Protein AF-A0A838HYA8-F1 (afdb_monomer_lite)

Foldseek 3Di:
DPPPCVQPPDDPVLVPQVRNDWDKDWDDDDWFAQEAQAQVSCVVLVHHRPPCADPVRDGDDPVSCVVSQVVRVVVVGQWHFHQDSRVPGGTDTGGDCVVNDIDIDPIHTCVGPVVD

Secondary structure (DSSP, 8-state):
---SSTTSS--GGGGSTTTPPPB--EEPPS--EEEESSHHHHHHTT--TTTTB-TTSPBPPHHHHHHHHHHHHHTT-SEEEEE--ST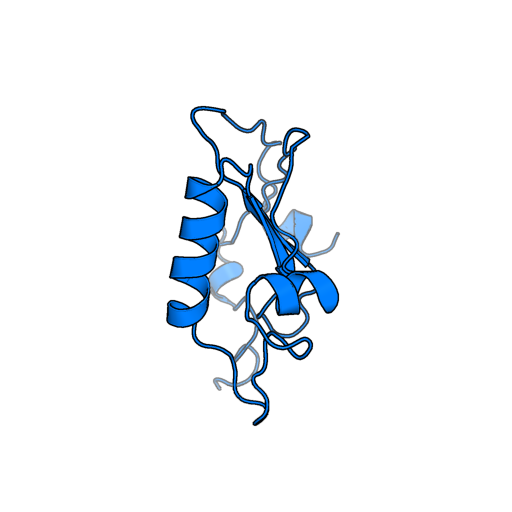T--EEEEE--TTPPPEEPPPBPHHHHTT-

Sequence (116 aa):
MARLFASLPYGPEDLDPATAPLLIEVAIPDGVAADAYTPAGLTALGLPASYPLDGGGALIAHAVCQPLGQGALDAGLDGVDARSAAPGGDRELAWFPKGRTLAADPAVPFDEWWYA

Radius of gyration: 17.18 Å; chains: 1; bounding box: 44×26×40 Å

Structure (mmCIF, N/CA/C/O backbone):
data_AF-A0A838HYA8-F1
#
_entry.id   AF-A0A838HYA8-F1
#
loop_
_atom_site.group_PDB
_atom_site.id
_atom_site.type_symbol
_atom_site.label_atom_id
_atom_site.label_alt_id
_atom_site.label_comp_id
_atom_site.label_asym_id
_atom_site.label_entity_id
_atom_site.label_seq_id
_atom_site.pdbx_PDB_ins_code
_atom_site.Cartn_x
_atom_site.Cartn_y
_atom_site.Cartn_z
_atom_site.occupancy
_atom_site.B_iso_or_equiv
_atom_site.auth_seq_id
_atom_site.auth_comp_id
_atom_site.auth_asym_id
_atom_site.auth_atom_id
_atom_site.pdbx_PDB_model_num
ATOM 1 N N . MET A 1 1 ? 27.176 -16.368 11.900 1.00 46.19 1 MET A N 1
ATOM 2 C CA . MET A 1 1 ? 27.466 -15.074 11.247 1.00 46.19 1 MET A CA 1
ATOM 3 C C . MET A 1 1 ? 26.238 -14.663 10.426 1.00 46.19 1 MET A C 1
ATOM 5 O O . MET A 1 1 ? 26.287 -14.694 9.214 1.00 46.19 1 MET A O 1
ATOM 9 N N . ALA A 1 2 ? 25.101 -14.392 11.084 1.00 53.62 2 ALA A N 1
ATOM 10 C CA . ALA A 1 2 ? 23.773 -14.315 10.442 1.00 53.62 2 ALA A CA 1
ATOM 11 C C . ALA A 1 2 ? 22.927 -13.135 10.971 1.00 53.62 2 ALA A C 1
ATOM 13 O O . ALA A 1 2 ? 21.727 -13.262 11.172 1.00 53.62 2 ALA A O 1
ATOM 14 N N . ARG A 1 3 ? 23.572 -12.011 11.314 1.00 59.12 3 ARG A N 1
ATOM 15 C CA . ARG A 1 3 ? 22.914 -10.885 12.009 1.00 59.12 3 ARG A CA 1
ATOM 16 C C . ARG A 1 3 ? 23.035 -9.519 11.331 1.00 59.12 3 ARG A C 1
ATOM 18 O O . ARG A 1 3 ? 22.389 -8.600 11.803 1.00 59.12 3 ARG A O 1
ATOM 25 N N . LEU A 1 4 ? 23.833 -9.369 10.272 1.00 60.41 4 LEU A N 1
ATOM 26 C CA . LEU A 1 4 ? 24.053 -8.058 9.642 1.00 60.41 4 LEU A CA 1
ATOM 27 C C . LEU A 1 4 ? 22.906 -7.615 8.722 1.00 60.41 4 LEU A C 1
ATOM 29 O O . LEU A 1 4 ? 22.643 -6.425 8.645 1.00 60.41 4 LEU A O 1
ATOM 33 N N . PHE A 1 5 ? 22.211 -8.560 8.087 1.00 58.62 5 PHE A N 1
ATOM 34 C CA . PHE A 1 5 ? 21.157 -8.276 7.100 1.00 58.62 5 PHE A CA 1
ATOM 35 C C . PHE A 1 5 ? 19.763 -8.723 7.553 1.00 58.62 5 PHE A C 1
ATOM 37 O O . PHE A 1 5 ? 18.786 -8.595 6.825 1.00 58.62 5 PHE A O 1
ATOM 44 N N . ALA A 1 6 ? 19.650 -9.270 8.766 1.00 60.47 6 ALA A N 1
ATOM 45 C CA . ALA A 1 6 ? 18.359 -9.684 9.293 1.00 60.47 6 ALA A CA 1
ATOM 46 C C . ALA A 1 6 ? 17.470 -8.443 9.453 1.00 60.47 6 ALA A C 1
ATOM 48 O O . ALA A 1 6 ? 17.874 -7.545 10.181 1.00 60.47 6 ALA A O 1
ATOM 49 N N . SER A 1 7 ? 16.290 -8.465 8.816 1.00 65.25 7 SER A N 1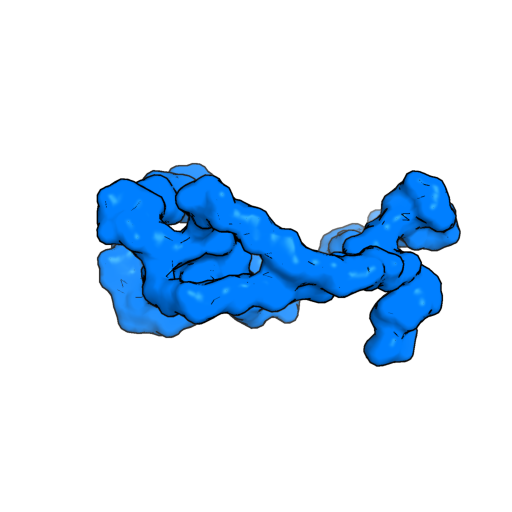
ATOM 50 C CA . SER A 1 7 ? 15.270 -7.397 8.741 1.00 65.25 7 SER A CA 1
ATOM 51 C C . SER A 1 7 ? 15.495 -6.266 7.732 1.00 65.25 7 SER A C 1
ATOM 53 O O . SER A 1 7 ? 14.666 -5.359 7.667 1.00 65.25 7 SER A O 1
ATOM 55 N N . LEU A 1 8 ? 16.541 -6.337 6.906 1.00 67.31 8 LEU A N 1
ATOM 56 C CA . LEU A 1 8 ? 16.700 -5.431 5.769 1.00 67.31 8 LEU A CA 1
ATOM 57 C C . LEU A 1 8 ? 15.989 -6.006 4.535 1.00 67.31 8 LEU A C 1
ATOM 59 O O . LEU A 1 8 ? 15.937 -7.228 4.388 1.00 67.31 8 LEU A O 1
ATOM 63 N N . PRO A 1 9 ? 15.458 -5.160 3.634 1.00 65.31 9 PRO A N 1
ATOM 64 C CA . PRO A 1 9 ? 14.855 -5.625 2.387 1.00 65.31 9 PRO A CA 1
ATOM 65 C C . PRO A 1 9 ? 15.897 -6.102 1.356 1.00 65.31 9 PRO A C 1
ATOM 67 O O . PRO A 1 9 ? 15.534 -6.325 0.209 1.00 65.31 9 PRO A O 1
ATOM 70 N N . TYR A 1 10 ? 17.169 -6.229 1.757 1.00 68.50 10 TYR A N 1
ATOM 71 C CA . TYR A 1 10 ? 18.296 -6.620 0.918 1.00 68.50 10 TYR A CA 1
ATOM 72 C C . TYR A 1 10 ? 19.334 -7.448 1.699 1.00 68.50 10 TYR A C 1
ATOM 74 O O . TYR A 1 10 ? 19.475 -7.312 2.922 1.00 68.50 10 TYR A O 1
ATOM 82 N N . GLY A 1 11 ? 20.099 -8.270 0.985 1.00 73.12 11 GLY A N 1
ATOM 83 C CA . GLY A 1 11 ? 21.163 -9.133 1.490 1.00 73.12 11 GLY A CA 1
ATOM 84 C C . GLY A 1 11 ? 22.340 -9.272 0.511 1.00 73.12 11 GLY A C 1
ATOM 85 O O . GLY A 1 11 ? 22.321 -8.712 -0.582 1.00 73.12 11 GLY A O 1
ATOM 86 N N . PRO A 1 12 ? 23.416 -9.990 0.888 1.00 71.31 12 PRO A N 1
ATOM 87 C CA . PRO A 1 12 ? 24.574 -10.218 0.017 1.00 71.31 12 PRO A CA 1
ATOM 88 C C . PRO A 1 12 ? 24.229 -10.854 -1.336 1.00 71.31 12 PRO A C 1
ATOM 90 O O . PRO A 1 12 ? 24.965 -10.663 -2.298 1.00 71.31 12 PRO A O 1
ATOM 93 N N . GLU A 1 13 ? 23.137 -11.614 -1.400 1.00 70.25 13 GLU A N 1
ATOM 94 C CA . GLU A 1 13 ? 22.571 -12.203 -2.614 1.00 70.25 13 GLU A CA 1
ATOM 95 C C . GLU A 1 13 ? 22.132 -11.163 -3.655 1.00 70.25 13 GLU A C 1
ATOM 97 O O . GLU A 1 13 ? 22.168 -11.450 -4.849 1.00 70.25 13 GLU A O 1
ATOM 102 N N . ASP A 1 14 ? 21.807 -9.940 -3.238 1.00 74.12 14 ASP A N 1
ATOM 103 C CA . ASP A 1 14 ? 21.413 -8.861 -4.149 1.00 74.12 14 ASP A CA 1
ATOM 104 C C . ASP A 1 14 ? 22.616 -8.222 -4.862 1.00 74.12 14 ASP A C 1
ATOM 106 O O . ASP A 1 14 ? 22.447 -7.381 -5.739 1.00 74.12 14 ASP A O 1
ATOM 110 N N . LEU A 1 15 ? 23.845 -8.632 -4.515 1.00 72.12 15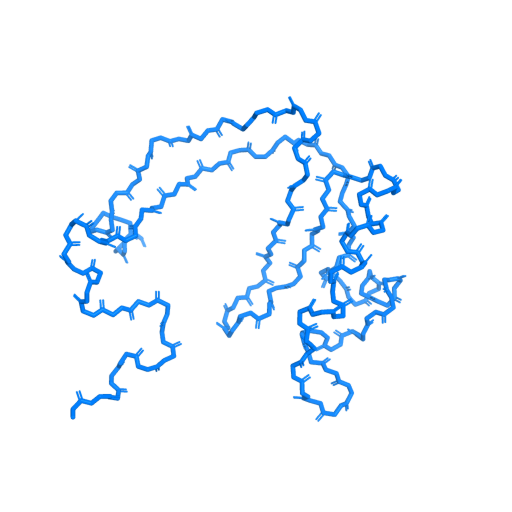 LEU A N 1
ATOM 111 C CA . LEU A 1 15 ? 25.061 -8.259 -5.243 1.00 72.12 15 LEU A CA 1
ATOM 112 C C . LEU A 1 15 ? 25.310 -9.138 -6.476 1.00 72.12 15 LEU A C 1
ATOM 114 O O . LEU A 1 15 ? 26.166 -8.788 -7.288 1.00 72.12 15 LEU A O 1
ATOM 118 N N . ASP A 1 16 ? 24.626 -10.280 -6.610 1.00 82.38 16 ASP A N 1
ATOM 119 C CA . ASP A 1 16 ? 24.662 -11.072 -7.841 1.00 82.38 16 ASP A CA 1
ATOM 120 C C . ASP A 1 16 ? 23.717 -10.424 -8.867 1.00 82.38 16 ASP A C 1
ATOM 122 O O . ASP A 1 16 ? 22.502 -10.432 -8.654 1.00 82.38 16 ASP A O 1
ATOM 126 N N . PRO A 1 17 ? 24.220 -9.900 -10.003 1.00 79.94 17 PRO A N 1
ATOM 127 C CA . PRO A 1 17 ? 23.376 -9.268 -11.017 1.00 79.94 17 PRO A CA 1
ATOM 128 C C . PRO A 1 17 ? 22.266 -10.178 -11.563 1.00 79.94 17 PRO A C 1
ATOM 130 O O . PRO A 1 17 ? 21.298 -9.680 -12.133 1.00 79.94 17 PRO A O 1
ATOM 133 N N . ALA A 1 18 ? 22.387 -11.503 -11.418 1.00 83.94 18 ALA A N 1
ATOM 134 C CA . ALA A 1 18 ? 21.356 -12.451 -11.834 1.00 83.94 18 ALA A CA 1
ATOM 135 C C . ALA A 1 18 ? 20.132 -12.484 -10.899 1.00 83.94 18 ALA A C 1
ATOM 137 O O . ALA A 1 18 ? 19.064 -12.931 -11.321 1.00 83.94 18 ALA A O 1
ATOM 138 N N . THR A 1 19 ? 20.278 -12.042 -9.648 1.00 83.94 19 THR A N 1
ATOM 139 C CA . THR A 1 19 ? 19.213 -12.035 -8.630 1.00 83.94 19 THR A CA 1
ATOM 140 C C . THR A 1 19 ? 18.947 -10.659 -8.031 1.00 83.94 19 THR A C 1
ATOM 142 O O . THR A 1 19 ? 17.975 -10.509 -7.296 1.00 83.94 19 THR A O 1
ATOM 145 N N . ALA A 1 20 ? 19.774 -9.668 -8.363 1.00 87.50 20 ALA A N 1
ATOM 146 C CA . ALA A 1 20 ? 19.669 -8.309 -7.864 1.00 87.50 20 ALA A CA 1
ATOM 147 C C . ALA A 1 20 ? 18.309 -7.661 -8.196 1.00 87.50 20 ALA A C 1
ATOM 149 O O . ALA A 1 20 ? 17.794 -7.821 -9.312 1.00 87.50 20 ALA A O 1
ATOM 150 N N . PRO A 1 21 ? 17.724 -6.891 -7.263 1.00 87.62 21 PRO A N 1
ATOM 151 C CA . PRO A 1 21 ? 16.468 -6.201 -7.495 1.00 87.62 21 PRO A CA 1
ATOM 152 C C . PRO A 1 21 ? 16.645 -5.050 -8.491 1.00 87.62 21 PRO A C 1
ATOM 154 O O . PRO A 1 21 ? 17.632 -4.314 -8.478 1.00 87.62 21 PRO A O 1
ATOM 157 N N . LEU A 1 22 ? 15.640 -4.862 -9.340 1.00 91.06 22 LEU A N 1
ATOM 158 C CA . LEU A 1 22 ? 15.576 -3.754 -10.288 1.00 91.06 22 LEU A CA 1
ATOM 159 C C . LEU A 1 22 ? 14.636 -2.673 -9.761 1.00 91.06 22 LEU A C 1
ATOM 161 O O . LEU A 1 22 ? 13.548 -2.986 -9.271 1.00 91.06 22 LEU A O 1
ATOM 165 N N . LEU A 1 23 ? 15.023 -1.408 -9.916 1.00 91.94 23 LEU A N 1
ATOM 166 C CA . LEU A 1 23 ? 14.120 -0.285 -9.697 1.00 91.94 23 LEU A CA 1
ATOM 167 C C . LEU A 1 23 ? 13.350 -0.021 -10.990 1.00 91.94 23 LEU A C 1
ATOM 169 O O . LEU A 1 23 ? 13.941 0.114 -12.060 1.00 91.94 23 LEU A O 1
ATOM 173 N N . ILE A 1 24 ? 12.026 0.045 -10.890 1.00 93.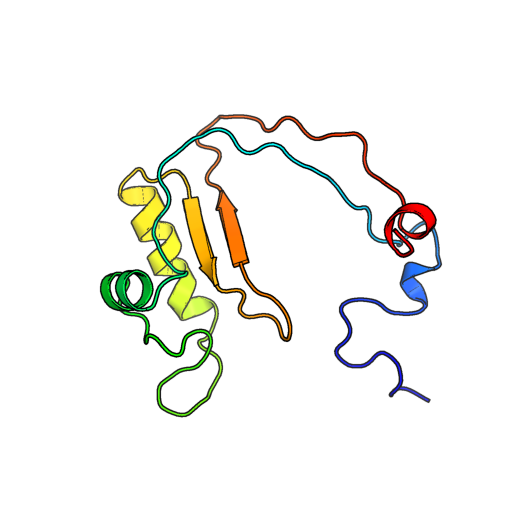81 24 ILE A N 1
ATOM 174 C CA . ILE A 1 24 ? 11.150 0.397 -12.006 1.00 93.81 24 ILE A CA 1
ATOM 175 C C . ILE A 1 24 ? 10.367 1.633 -11.590 1.00 93.81 24 ILE A C 1
ATOM 177 O O . ILE A 1 24 ? 9.535 1.570 -10.683 1.00 93.81 24 ILE A O 1
ATOM 181 N N . GLU A 1 25 ? 10.626 2.745 -12.265 1.00 93.81 25 GLU A N 1
ATOM 182 C CA . GLU A 1 25 ? 9.831 3.956 -12.108 1.00 93.81 25 GLU A CA 1
ATOM 183 C C . GLU A 1 25 ? 8.600 3.883 -13.004 1.00 93.81 25 GLU A C 1
ATOM 185 O O . GLU A 1 25 ? 8.659 3.467 -14.165 1.00 93.81 25 GLU A O 1
ATOM 190 N N . VAL A 1 26 ? 7.449 4.238 -12.436 1.00 94.06 26 VAL A N 1
ATOM 191 C CA . VAL A 1 26 ? 6.161 4.087 -13.103 1.00 94.06 26 VAL A CA 1
ATOM 192 C C . VAL A 1 26 ? 5.313 5.328 -12.887 1.00 94.06 26 VAL A C 1
ATOM 194 O O . VAL A 1 26 ? 5.070 5.741 -11.753 1.00 94.06 26 VAL A O 1
ATOM 197 N N . ALA A 1 27 ? 4.804 5.889 -13.983 1.00 92.56 27 ALA A N 1
ATOM 198 C CA . ALA A 1 27 ? 3.838 6.975 -13.930 1.00 92.56 27 ALA A CA 1
ATOM 199 C C . ALA A 1 27 ? 2.422 6.400 -13.796 1.00 92.56 27 ALA A C 1
ATOM 201 O O . ALA A 1 27 ? 1.894 5.766 -14.716 1.00 92.56 27 ALA A O 1
ATOM 202 N N . ILE A 1 28 ? 1.796 6.629 -12.643 1.00 92.00 28 ILE A N 1
ATOM 203 C CA . ILE A 1 28 ? 0.408 6.236 -12.402 1.00 92.00 28 ILE A CA 1
ATOM 204 C C . ILE A 1 28 ? -0.518 7.347 -12.919 1.00 92.00 28 ILE A C 1
ATOM 206 O O . ILE A 1 28 ? -0.332 8.500 -12.532 1.00 92.00 28 ILE A O 1
ATOM 210 N N . PRO A 1 29 ? -1.510 7.042 -13.779 1.00 91.62 29 PRO A N 1
ATOM 211 C CA . PRO A 1 29 ? -2.479 8.038 -14.227 1.00 91.62 29 PRO A CA 1
ATOM 212 C C . PRO A 1 29 ? -3.287 8.624 -13.067 1.00 91.62 29 PRO A C 1
ATOM 214 O O . PRO A 1 29 ? -3.588 7.912 -12.105 1.00 91.62 29 PRO A O 1
ATOM 217 N N . ASP A 1 30 ? -3.728 9.875 -13.216 1.00 92.19 30 ASP A N 1
ATOM 218 C CA . ASP A 1 30 ? -4.654 10.509 -12.276 1.00 92.19 30 ASP A CA 1
ATOM 219 C C . ASP A 1 30 ? -5.906 9.643 -12.056 1.00 92.19 30 ASP A C 1
ATOM 221 O O . ASP A 1 30 ? -6.449 9.025 -12.982 1.00 92.19 30 ASP A O 1
ATOM 225 N N . GLY A 1 31 ? -6.381 9.608 -10.813 1.00 94.00 31 GLY A N 1
ATOM 226 C CA . GLY A 1 31 ? -7.520 8.794 -10.409 1.00 94.00 31 GLY A CA 1
ATOM 227 C C . GLY A 1 31 ? -7.957 9.076 -8.978 1.00 94.00 31 GLY A C 1
ATOM 228 O O . GLY A 1 31 ? -7.415 9.954 -8.305 1.00 94.00 31 GLY A O 1
ATOM 229 N N . VAL A 1 32 ? -8.953 8.323 -8.511 1.00 97.50 32 VAL A N 1
ATOM 230 C CA . VAL A 1 32 ? -9.481 8.450 -7.144 1.00 97.50 32 VAL A CA 1
ATOM 231 C C . VAL A 1 32 ? -9.178 7.182 -6.361 1.00 97.50 32 VAL A C 1
ATOM 233 O O . VAL A 1 32 ? -9.696 6.118 -6.688 1.00 97.50 32 VAL A O 1
ATOM 236 N N . ALA A 1 33 ? -8.367 7.292 -5.313 1.00 98.06 33 ALA A N 1
ATOM 237 C CA . ALA A 1 33 ? -8.024 6.181 -4.431 1.00 98.06 33 ALA A CA 1
ATOM 238 C C . ALA A 1 33 ? -8.747 6.288 -3.081 1.00 98.06 33 ALA A C 1
ATOM 240 O O . ALA A 1 33 ? -9.101 7.382 -2.638 1.00 98.06 33 ALA A O 1
ATOM 241 N N . ALA A 1 34 ? -8.952 5.150 -2.417 1.00 98.38 34 ALA A N 1
ATOM 242 C CA . ALA A 1 34 ? -9.354 5.143 -1.015 1.00 98.38 34 ALA A CA 1
ATOM 243 C C . ALA A 1 34 ? -8.223 5.726 -0.159 1.00 98.38 34 ALA A C 1
ATOM 245 O O . ALA A 1 34 ? -7.069 5.331 -0.323 1.00 98.38 34 ALA A O 1
ATOM 246 N N . ASP A 1 35 ? -8.558 6.625 0.764 1.00 98.12 35 ASP A N 1
ATOM 247 C CA . ASP A 1 35 ? -7.599 7.175 1.721 1.00 98.12 35 ASP A CA 1
ATOM 248 C C . ASP A 1 35 ? -7.383 6.178 2.867 1.00 98.12 35 ASP A C 1
ATOM 250 O O . ASP A 1 35 ? -8.203 6.064 3.776 1.00 98.12 35 ASP A O 1
ATOM 254 N N . ALA A 1 36 ? -6.275 5.447 2.815 1.00 97.69 36 ALA A N 1
ATOM 255 C CA . ALA A 1 36 ? -5.754 4.609 3.891 1.00 97.69 36 ALA A CA 1
ATOM 256 C C . ALA A 1 36 ? -4.428 5.173 4.439 1.00 97.69 36 ALA A C 1
ATOM 258 O O . ALA A 1 36 ? -3.612 4.436 4.999 1.00 97.69 36 ALA A O 1
ATOM 259 N N . TYR A 1 37 ? -4.198 6.478 4.273 1.00 97.25 37 TYR A N 1
ATOM 260 C CA . TYR A 1 37 ? -2.979 7.161 4.696 1.00 97.25 37 TYR A CA 1
ATOM 261 C C . TYR A 1 37 ? -3.251 8.094 5.881 1.00 97.25 37 TYR A C 1
ATOM 263 O O . TYR A 1 37 ? -2.537 8.069 6.896 1.00 97.25 37 TYR A O 1
ATOM 271 N N . THR A 1 38 ? -4.317 8.894 5.797 1.00 96.75 38 THR A N 1
ATOM 272 C CA . THR A 1 38 ? -4.684 9.816 6.873 1.00 96.75 38 THR A CA 1
ATOM 273 C C . THR A 1 38 ? -5.417 9.093 8.010 1.00 96.75 38 THR A C 1
ATOM 275 O O . THR A 1 38 ? -6.111 8.099 7.787 1.00 96.75 38 THR A O 1
ATOM 278 N N . PRO A 1 39 ? -5.339 9.598 9.257 1.00 96.38 39 PRO A N 1
ATOM 279 C CA . PRO A 1 39 ? -6.132 9.069 10.369 1.00 96.38 39 PRO A CA 1
ATOM 280 C C . PRO A 1 39 ? -7.643 9.006 10.094 1.00 96.38 39 PRO A C 1
ATOM 282 O O . PRO A 1 39 ? -8.315 8.072 10.536 1.00 96.38 39 PRO A O 1
ATOM 285 N N . ALA A 1 40 ? -8.178 9.999 9.376 1.00 97.50 40 ALA A N 1
ATOM 286 C CA . ALA A 1 40 ? -9.599 10.075 9.055 1.00 97.50 40 ALA A CA 1
ATOM 287 C C . ALA A 1 40 ? -9.994 9.019 8.015 1.00 97.50 40 ALA A C 1
ATOM 289 O O . ALA A 1 40 ? -10.989 8.322 8.214 1.00 97.50 40 ALA A O 1
ATOM 290 N N . GLY A 1 41 ? -9.190 8.860 6.961 1.00 97.44 41 GLY A N 1
ATOM 291 C CA . GLY A 1 41 ? -9.385 7.834 5.939 1.00 97.44 41 GLY A CA 1
ATOM 292 C C . GLY A 1 41 ? -9.303 6.417 6.509 1.00 97.44 41 GLY A C 1
ATOM 293 O O . GLY A 1 41 ? -10.223 5.620 6.329 1.00 97.44 41 GLY A O 1
ATOM 294 N N . LEU A 1 42 ? -8.281 6.144 7.329 1.00 97.19 42 LEU A N 1
ATOM 295 C CA . LEU A 1 42 ? -8.151 4.881 8.064 1.00 97.19 42 LEU A CA 1
ATOM 296 C C . LEU A 1 42 ? -9.407 4.577 8.889 1.00 97.19 42 LEU A C 1
ATOM 298 O O . LEU A 1 42 ? -9.978 3.496 8.766 1.00 97.19 42 LEU A O 1
ATOM 302 N N . THR A 1 43 ? -9.887 5.555 9.661 1.00 96.38 43 THR A N 1
ATOM 303 C CA . THR A 1 43 ? -11.107 5.400 10.469 1.00 96.38 43 THR A CA 1
ATOM 304 C C . THR A 1 43 ? -12.335 5.125 9.595 1.00 96.38 43 THR A C 1
ATOM 306 O O . THR A 1 43 ? -13.152 4.274 9.944 1.00 96.38 43 THR A O 1
ATOM 309 N N . ALA A 1 44 ? -12.462 5.794 8.443 1.00 96.25 44 ALA A N 1
ATOM 310 C CA . ALA A 1 44 ? -13.557 5.573 7.497 1.00 96.25 44 ALA A CA 1
ATOM 311 C C . ALA A 1 44 ? -13.525 4.170 6.862 1.00 96.25 44 ALA A C 1
ATOM 313 O O . ALA A 1 44 ? -14.578 3.604 6.575 1.00 96.25 44 ALA A O 1
ATOM 314 N N . LEU A 1 45 ? -12.334 3.587 6.701 1.00 95.50 45 LEU A N 1
ATOM 315 C CA . LEU A 1 45 ? -12.129 2.205 6.256 1.00 95.50 45 LEU A CA 1
ATOM 316 C C . LEU A 1 45 ? -12.299 1.169 7.381 1.00 95.50 45 LEU A C 1
ATOM 318 O O . LEU A 1 45 ? -12.167 -0.027 7.138 1.00 95.50 45 LEU A O 1
ATOM 322 N N . GLY A 1 46 ? -12.584 1.602 8.613 1.00 94.81 46 GLY A N 1
ATOM 323 C CA . GLY A 1 46 ? -12.696 0.717 9.774 1.00 94.81 46 GLY A CA 1
ATOM 324 C C . GLY A 1 46 ? -11.349 0.282 10.362 1.00 94.81 46 GLY A C 1
ATOM 325 O O . GLY A 1 46 ? -11.304 -0.653 11.161 1.00 94.81 46 GLY A O 1
ATOM 326 N N . LEU A 1 47 ? -10.257 0.955 9.993 1.00 96.00 47 LEU A N 1
ATOM 327 C CA . LEU A 1 47 ? -8.926 0.773 10.567 1.00 96.00 47 LEU A CA 1
ATOM 328 C C . LEU A 1 47 ? -8.661 1.812 11.668 1.00 96.00 47 LEU A C 1
ATOM 330 O O . LEU A 1 47 ? -9.185 2.927 11.627 1.00 96.00 47 LEU A O 1
ATOM 334 N N . PRO A 1 48 ? -7.825 1.498 12.669 1.00 95.94 48 PRO A N 1
ATOM 335 C CA . PRO A 1 48 ? -7.428 2.486 13.658 1.00 95.94 48 PRO A CA 1
ATOM 336 C C . PRO A 1 48 ? -6.470 3.516 13.045 1.00 95.94 48 PRO A C 1
ATOM 338 O O . PRO A 1 48 ? -5.637 3.198 12.198 1.00 95.94 48 PRO A O 1
ATOM 341 N N . ALA A 1 49 ? -6.503 4.749 13.552 1.00 95.62 49 ALA A N 1
ATOM 342 C CA . ALA A 1 49 ? -5.558 5.804 13.166 1.00 95.62 49 ALA A CA 1
ATOM 343 C C . ALA A 1 49 ? -4.076 5.435 13.415 1.00 95.62 49 ALA A C 1
ATOM 345 O O . ALA A 1 49 ? -3.176 6.011 12.794 1.00 95.62 49 ALA A O 1
ATOM 346 N N . SER A 1 50 ? -3.836 4.475 14.316 1.00 93.75 50 SER A N 1
ATOM 347 C CA . SER A 1 50 ? -2.530 3.901 14.652 1.00 93.75 50 SER A CA 1
ATOM 348 C C . SER A 1 50 ? -2.021 2.862 13.653 1.00 93.75 50 SER A C 1
ATOM 350 O O . SER A 1 50 ? -0.925 2.343 13.861 1.00 93.75 50 SER A O 1
ATOM 352 N N . TYR A 1 51 ? -2.780 2.550 12.592 1.00 93.88 51 TYR A N 1
ATOM 353 C CA . TYR A 1 51 ? -2.326 1.669 11.515 1.00 93.88 51 TYR A CA 1
ATOM 354 C C . TYR A 1 51 ? -0.874 2.024 11.108 1.00 93.88 51 TYR A C 1
ATOM 356 O O . TYR A 1 51 ? -0.560 3.216 11.007 1.00 93.88 51 TYR A O 1
ATOM 364 N N . PRO A 1 52 ? 0.027 1.039 10.920 1.00 94.06 52 PRO A N 1
ATOM 365 C CA . PRO A 1 52 ? -0.232 -0.397 10.750 1.00 94.06 52 PRO A CA 1
ATOM 366 C C . PRO A 1 52 ? -0.463 -1.186 12.044 1.00 94.06 52 PRO A C 1
ATOM 368 O O . PRO A 1 52 ? -0.604 -2.407 11.990 1.00 94.06 52 PRO A O 1
ATOM 371 N N . LEU A 1 53 ? -0.511 -0.519 13.199 1.00 95.19 53 LEU A N 1
ATOM 372 C CA . LEU A 1 53 ? -0.722 -1.159 14.492 1.00 95.19 53 LEU A CA 1
ATOM 373 C C . LEU A 1 53 ? -2.181 -1.080 14.945 1.00 95.19 53 LEU A C 1
ATOM 375 O O . LEU A 1 53 ? -2.863 -0.066 14.763 1.00 95.19 53 LEU A O 1
ATOM 379 N N . ASP A 1 54 ? -2.641 -2.141 15.597 1.00 94.38 54 ASP A N 1
ATOM 380 C CA . ASP A 1 54 ? -3.896 -2.149 16.336 1.00 94.38 54 ASP A CA 1
ATOM 381 C C . ASP A 1 54 ? -3.786 -1.391 17.676 1.00 94.38 54 ASP A C 1
ATOM 383 O O . ASP A 1 54 ? -2.734 -0.861 18.043 1.00 94.38 54 ASP A O 1
ATOM 387 N N . GLY A 1 55 ? -4.886 -1.330 18.433 1.00 90.88 55 GLY A N 1
ATOM 388 C CA . GLY A 1 55 ? -4.913 -0.656 19.737 1.00 90.88 55 GLY A CA 1
ATOM 389 C C . GLY A 1 55 ? -4.030 -1.305 20.814 1.00 90.88 55 GLY A C 1
ATOM 390 O O . GLY A 1 55 ? -3.779 -0.678 21.841 1.00 90.88 55 GLY A O 1
ATOM 391 N N . GLY A 1 56 ? -3.561 -2.537 20.596 1.00 93.56 56 GLY A N 1
ATOM 392 C CA . GLY A 1 56 ? -2.601 -3.237 21.450 1.00 93.56 56 GLY A CA 1
ATOM 393 C C . GLY A 1 56 ? -1.147 -3.073 20.997 1.00 93.56 56 GLY A C 1
ATOM 394 O O . GLY A 1 56 ? -0.249 -3.588 21.663 1.00 93.56 56 GLY A O 1
ATOM 395 N N . GLY A 1 57 ? -0.902 -2.366 19.890 1.00 94.06 57 GLY A N 1
ATOM 396 C CA . GLY A 1 57 ? 0.427 -2.199 19.308 1.00 94.06 57 GLY A CA 1
ATOM 397 C C . GLY A 1 57 ? 0.896 -3.390 18.468 1.00 94.06 57 GLY A C 1
ATOM 398 O O . GLY A 1 57 ? 2.081 -3.458 18.143 1.00 94.06 57 GLY A O 1
ATOM 399 N N . ALA A 1 58 ? 0.014 -4.332 18.121 1.00 94.62 58 ALA A N 1
ATOM 400 C CA . ALA A 1 58 ? 0.341 -5.440 17.228 1.00 94.62 58 ALA A CA 1
ATOM 401 C C . ALA A 1 58 ? 0.094 -5.053 15.765 1.00 94.62 58 ALA A C 1
ATOM 403 O O . ALA A 1 58 ? -0.811 -4.277 15.465 1.00 94.62 58 ALA A O 1
ATOM 404 N N . LEU A 1 59 ? 0.887 -5.606 14.842 1.00 94.50 59 LEU A N 1
ATOM 405 C CA . LEU A 1 59 ? 0.679 -5.387 13.410 1.00 94.50 59 LEU A CA 1
ATOM 406 C C . LEU A 1 59 ? -0.673 -5.950 12.970 1.00 94.50 59 LEU A C 1
ATOM 408 O O . LEU A 1 59 ? -0.988 -7.119 13.212 1.00 94.50 59 LEU A O 1
ATOM 412 N N . ILE A 1 60 ? -1.444 -5.122 12.272 1.00 95.38 60 ILE A N 1
ATOM 413 C CA . ILE A 1 60 ? -2.694 -5.533 11.644 1.00 95.38 60 ILE A CA 1
ATOM 414 C C . ILE A 1 60 ? -2.365 -6.525 10.532 1.00 95.38 60 ILE A C 1
ATOM 416 O O . ILE A 1 60 ? -1.585 -6.250 9.621 1.00 95.38 60 ILE A O 1
ATOM 420 N N . ALA A 1 61 ? -2.959 -7.713 10.626 1.00 94.75 61 ALA A N 1
ATOM 421 C CA . ALA A 1 61 ? -2.696 -8.784 9.683 1.00 94.75 61 ALA A CA 1
ATOM 422 C C . ALA A 1 61 ? -3.206 -8.426 8.283 1.00 94.75 61 ALA A C 1
ATOM 424 O O . ALA A 1 61 ? -4.313 -7.917 8.117 1.00 94.75 61 ALA A O 1
ATOM 425 N N . HIS A 1 62 ? -2.447 -8.820 7.263 1.00 93.69 62 HIS A N 1
ATOM 426 C CA . HIS A 1 62 ? -2.802 -8.631 5.856 1.00 93.69 62 HIS A CA 1
ATOM 427 C C . HIS A 1 62 ? -4.227 -9.110 5.506 1.00 93.69 62 HIS A C 1
ATOM 429 O O . HIS A 1 62 ? -4.927 -8.472 4.724 1.00 93.69 62 HIS A O 1
ATOM 435 N N . ALA A 1 63 ? -4.696 -10.193 6.136 1.00 96.38 63 ALA A N 1
ATOM 436 C CA . ALA A 1 63 ? -6.048 -10.724 5.946 1.00 96.38 63 ALA A CA 1
ATOM 437 C C . ALA A 1 63 ? -7.173 -9.749 6.356 1.00 96.38 63 ALA A C 1
ATOM 439 O O . ALA A 1 63 ? -8.282 -9.867 5.844 1.00 96.38 63 ALA A O 1
ATOM 440 N N . VAL A 1 64 ? -6.897 -8.787 7.246 1.00 96.38 64 VAL A N 1
ATOM 441 C CA . VAL A 1 64 ? -7.837 -7.715 7.620 1.00 96.38 64 VAL A CA 1
ATOM 442 C C . VAL A 1 64 ? -7.915 -6.655 6.519 1.00 96.38 64 VAL A C 1
ATOM 444 O O . VAL A 1 64 ? -8.996 -6.157 6.226 1.00 96.38 64 VAL A O 1
ATOM 447 N N . CYS A 1 65 ? -6.791 -6.339 5.870 1.00 96.50 65 CYS A N 1
ATOM 448 C CA . CYS A 1 65 ? -6.716 -5.298 4.841 1.00 96.50 65 CYS A CA 1
ATOM 449 C C . CYS A 1 65 ? -7.291 -5.747 3.489 1.00 96.50 65 CYS A C 1
ATOM 451 O O . CYS A 1 65 ? -7.871 -4.942 2.764 1.00 96.50 65 CYS A O 1
ATOM 453 N N . GLN A 1 66 ? -7.158 -7.031 3.149 1.00 96.38 66 GLN A N 1
ATOM 454 C CA . GLN A 1 66 ? -7.625 -7.599 1.878 1.00 96.38 66 GLN A CA 1
ATOM 455 C C . GLN A 1 66 ? -9.092 -7.276 1.522 1.00 96.38 66 GLN A C 1
ATOM 457 O O . GLN A 1 66 ? -9.328 -6.733 0.440 1.00 96.38 66 GLN A O 1
ATOM 462 N N . PRO A 1 67 ? -10.090 -7.519 2.397 1.00 97.62 67 PRO A N 1
ATOM 463 C CA . PRO A 1 67 ? -11.476 -7.165 2.088 1.00 97.62 67 PRO A CA 1
ATOM 464 C C . PRO A 1 67 ? -11.706 -5.652 1.938 1.00 97.62 67 PRO A C 1
ATOM 466 O O . PRO A 1 67 ? -12.623 -5.258 1.223 1.00 97.62 67 PRO A O 1
ATOM 469 N N . LEU A 1 68 ? -10.881 -4.798 2.555 1.00 97.12 68 LEU A N 1
ATOM 470 C CA . LEU A 1 68 ? -10.975 -3.340 2.392 1.00 97.12 68 LEU A CA 1
ATOM 471 C C . LEU A 1 68 ? -10.519 -2.911 0.993 1.00 97.12 68 LEU A C 1
ATOM 473 O O . LEU A 1 68 ? -11.187 -2.106 0.347 1.00 97.12 68 LEU A O 1
ATOM 477 N N . GLY A 1 69 ? -9.424 -3.499 0.500 1.00 96.75 69 GLY A N 1
ATOM 478 C CA . GLY A 1 69 ? -8.969 -3.308 -0.878 1.00 96.75 69 GLY A CA 1
ATOM 479 C C . GLY A 1 69 ? -10.007 -3.783 -1.896 1.00 96.75 69 GLY A C 1
ATOM 480 O O . GLY A 1 69 ? -10.297 -3.068 -2.855 1.00 96.75 69 GLY A O 1
ATOM 481 N N . GLN A 1 70 ? -10.634 -4.938 -1.649 1.00 97.62 70 GLN A N 1
ATOM 482 C CA . GLN A 1 70 ? -11.740 -5.418 -2.482 1.00 97.62 70 GLN A CA 1
ATOM 483 C C . GLN A 1 70 ? -12.934 -4.454 -2.452 1.00 97.62 70 GLN A C 1
ATOM 485 O O . GLN A 1 70 ? -13.462 -4.114 -3.505 1.00 97.62 70 GLN A O 1
ATOM 490 N N . GLY A 1 71 ? -13.319 -3.946 -1.277 1.00 97.81 71 GLY A N 1
ATOM 491 C CA . GLY A 1 71 ? -14.394 -2.959 -1.156 1.00 97.81 71 GLY A CA 1
ATOM 492 C C . GLY A 1 71 ? -14.109 -1.660 -1.918 1.00 97.81 71 GLY A C 1
ATOM 493 O O . GLY A 1 71 ? -15.006 -1.115 -2.559 1.00 97.81 71 GLY A O 1
ATOM 494 N N . ALA A 1 72 ? -12.859 -1.185 -1.912 1.00 97.75 72 ALA A N 1
ATOM 495 C CA . ALA A 1 72 ? -12.438 -0.033 -2.710 1.00 97.75 72 ALA A CA 1
ATOM 496 C C . ALA A 1 72 ? -12.568 -0.302 -4.220 1.00 97.75 72 ALA A C 1
ATOM 498 O O . ALA A 1 72 ? -13.069 0.548 -4.962 1.00 97.75 72 ALA A O 1
ATOM 499 N N . LEU A 1 73 ? -12.160 -1.493 -4.669 1.00 97.38 73 LEU A N 1
ATOM 500 C CA . LEU A 1 73 ? -12.309 -1.916 -6.060 1.00 97.38 73 LEU A CA 1
ATOM 501 C C . LEU A 1 73 ? -13.788 -2.003 -6.470 1.00 97.38 73 LEU A C 1
ATOM 503 O O . LEU A 1 73 ? -14.162 -1.457 -7.509 1.00 97.38 73 LEU A O 1
ATOM 507 N N . ASP A 1 74 ? -14.629 -2.626 -5.642 1.00 97.50 74 ASP A N 1
ATOM 508 C CA . ASP A 1 74 ? -16.070 -2.789 -5.880 1.00 97.50 74 ASP A CA 1
ATOM 509 C C . ASP A 1 74 ? -16.809 -1.441 -5.907 1.00 97.50 74 ASP A C 1
ATOM 511 O O . ASP A 1 74 ? -17.763 -1.261 -6.665 1.00 97.50 74 ASP A O 1
ATOM 515 N N . ALA A 1 75 ? -16.334 -0.460 -5.133 1.00 96.88 75 ALA A N 1
ATOM 516 C CA . ALA A 1 75 ? -16.820 0.921 -5.156 1.00 96.88 75 ALA A CA 1
ATOM 517 C C . ALA A 1 75 ? -16.367 1.713 -6.400 1.00 96.88 75 ALA A C 1
ATOM 519 O O . ALA A 1 75 ? -16.727 2.881 -6.557 1.00 96.88 75 ALA A O 1
ATOM 520 N N . GLY A 1 76 ? -15.581 1.104 -7.290 1.00 96.94 76 GLY A N 1
ATOM 521 C CA . GLY A 1 76 ? -15.116 1.728 -8.523 1.00 96.94 76 GLY A CA 1
ATOM 522 C C . GLY A 1 76 ? -13.932 2.677 -8.341 1.00 96.94 76 GLY A C 1
ATOM 523 O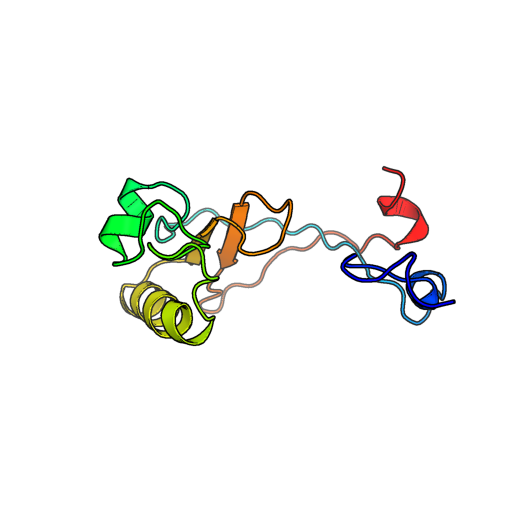 O . GLY A 1 76 ? -13.631 3.424 -9.273 1.00 96.94 76 GLY A O 1
ATOM 524 N N . LEU A 1 77 ? -13.222 2.638 -7.209 1.00 97.88 77 LEU A N 1
ATOM 525 C CA . LEU A 1 77 ? -12.008 3.435 -6.979 1.00 97.88 77 LEU A CA 1
ATOM 526 C C . LEU A 1 77 ? -10.833 2.907 -7.807 1.00 97.88 77 LEU A C 1
ATOM 528 O O . LEU A 1 77 ? -10.842 1.766 -8.261 1.00 97.88 77 LEU A O 1
ATOM 532 N N . ASP A 1 78 ? -9.845 3.749 -8.078 1.00 97.69 78 ASP A N 1
ATOM 533 C CA . ASP A 1 78 ? -8.656 3.437 -8.882 1.00 97.69 78 ASP A CA 1
ATOM 534 C C . ASP A 1 78 ? -7.500 2.855 -8.074 1.00 97.69 78 ASP A C 1
ATOM 536 O O . ASP A 1 78 ? -6.497 2.442 -8.653 1.00 97.69 78 ASP A O 1
ATOM 540 N N . GLY A 1 79 ? -7.638 2.800 -6.754 1.00 97.88 79 GLY A N 1
ATOM 541 C CA . GLY A 1 79 ? -6.640 2.211 -5.883 1.00 97.88 79 GLY A CA 1
ATOM 542 C C . GLY A 1 79 ? -6.893 2.470 -4.406 1.00 97.88 79 GLY A C 1
ATOM 543 O O . GLY A 1 79 ? -7.956 2.958 -4.011 1.00 97.88 79 GLY A O 1
ATOM 544 N N . VAL A 1 80 ? -5.878 2.166 -3.605 1.00 98.19 80 VAL A N 1
ATOM 545 C CA . VAL A 1 80 ? -5.789 2.483 -2.178 1.00 98.19 80 VAL A CA 1
ATOM 546 C C . VAL A 1 80 ? -4.476 3.216 -1.938 1.00 98.19 80 VAL A C 1
ATOM 548 O O . VAL A 1 80 ? -3.407 2.656 -2.173 1.00 98.19 80 VAL A O 1
ATOM 551 N N . ASP A 1 81 ? -4.573 4.461 -1.486 1.00 97.81 81 ASP A N 1
ATOM 552 C CA . ASP A 1 81 ? -3.450 5.286 -1.055 1.00 97.81 81 ASP A CA 1
ATOM 553 C C . ASP A 1 81 ? -3.182 4.992 0.421 1.00 97.81 81 ASP A C 1
ATOM 555 O O . ASP A 1 81 ? -3.937 5.412 1.299 1.00 97.81 81 ASP A O 1
ATOM 559 N N . ALA A 1 82 ? -2.176 4.169 0.684 1.00 96.69 82 ALA A N 1
ATOM 560 C CA . ALA A 1 82 ? -1.972 3.510 1.959 1.00 96.69 82 ALA A CA 1
ATOM 561 C C . ALA A 1 82 ? -0.758 4.059 2.699 1.00 96.69 82 ALA A C 1
ATOM 563 O O . ALA A 1 82 ? 0.270 4.392 2.115 1.00 96.69 82 ALA A O 1
ATOM 564 N N . ARG A 1 83 ? -0.839 4.074 4.028 1.00 95.00 83 ARG A N 1
ATOM 565 C CA . ARG A 1 83 ? 0.365 4.100 4.859 1.00 95.00 83 ARG A CA 1
ATOM 566 C C . ARG A 1 83 ? 1.099 2.765 4.720 1.00 95.00 83 ARG A C 1
ATOM 568 O O . ARG A 1 83 ? 0.458 1.714 4.706 1.00 95.00 83 ARG A O 1
ATOM 575 N N . SER A 1 84 ? 2.426 2.793 4.660 1.00 91.81 84 SER A N 1
ATOM 576 C CA . SER A 1 84 ? 3.214 1.559 4.638 1.00 91.81 84 SER A CA 1
ATOM 577 C C . SER A 1 84 ? 3.087 0.796 5.960 1.00 91.81 84 SER A C 1
ATOM 579 O O . SER A 1 84 ? 3.084 1.382 7.046 1.00 91.81 84 SER A O 1
ATOM 581 N N . ALA A 1 85 ? 2.994 -0.533 5.871 1.00 91.12 85 ALA A N 1
ATOM 582 C CA . ALA A 1 85 ? 3.119 -1.421 7.027 1.00 91.12 85 ALA A CA 1
ATOM 583 C C . ALA A 1 85 ? 4.570 -1.868 7.282 1.00 91.12 85 ALA A C 1
ATOM 585 O O . ALA A 1 85 ? 4.847 -2.508 8.301 1.00 91.12 85 ALA A O 1
ATOM 586 N N . ALA A 1 86 ? 5.490 -1.550 6.367 1.00 87.31 86 ALA A N 1
ATOM 587 C CA . ALA A 1 86 ? 6.894 -1.903 6.484 1.00 87.31 86 ALA A CA 1
ATOM 588 C C . ALA A 1 86 ? 7.621 -0.946 7.450 1.00 87.31 86 ALA A C 1
ATOM 590 O O . ALA A 1 86 ? 7.355 0.260 7.457 1.00 87.31 86 ALA A O 1
ATOM 591 N N . PRO A 1 87 ? 8.577 -1.443 8.256 1.00 80.25 87 PRO A N 1
ATOM 592 C CA . PRO A 1 87 ? 9.431 -0.580 9.064 1.00 80.25 87 PRO A CA 1
ATOM 593 C C . PRO A 1 87 ? 10.158 0.459 8.200 1.00 80.25 87 PRO A C 1
ATOM 595 O O . PRO A 1 87 ? 10.848 0.101 7.251 1.00 80.25 87 PRO A O 1
ATOM 598 N N . GLY A 1 88 ? 10.019 1.741 8.544 1.00 81.12 88 GLY A N 1
ATOM 599 C CA . GLY A 1 88 ? 10.654 2.842 7.812 1.00 81.12 88 GLY A CA 1
ATOM 600 C C . GLY A 1 88 ? 9.962 3.237 6.503 1.00 81.12 88 GLY A C 1
ATOM 601 O O . GLY A 1 88 ? 10.413 4.184 5.864 1.00 81.12 88 GLY A O 1
ATOM 602 N N . GLY A 1 89 ? 8.876 2.560 6.119 1.00 84.81 89 GLY A N 1
ATOM 603 C CA . GLY A 1 89 ? 8.026 2.988 5.014 1.00 84.81 89 GLY A CA 1
ATOM 604 C C . GLY A 1 89 ? 7.112 4.149 5.414 1.00 84.81 89 GLY A C 1
ATOM 605 O O . GLY A 1 89 ? 6.769 4.310 6.586 1.00 84.81 89 GLY A O 1
ATOM 606 N N . ASP A 1 90 ? 6.704 4.945 4.428 1.00 91.06 90 ASP A N 1
ATOM 607 C CA . ASP A 1 90 ? 5.807 6.090 4.625 1.00 91.06 90 ASP A CA 1
ATOM 608 C C . ASP A 1 90 ? 4.461 5.852 3.931 1.00 91.06 90 ASP A C 1
ATOM 610 O O . ASP A 1 90 ? 3.456 5.523 4.571 1.00 91.06 90 ASP A O 1
ATOM 614 N N . ARG A 1 91 ? 4.462 5.929 2.598 1.00 94.75 91 ARG A N 1
ATOM 615 C CA . ARG A 1 91 ? 3.265 5.910 1.761 1.00 94.75 91 ARG A CA 1
ATOM 616 C C . ARG A 1 91 ? 3.433 4.950 0.592 1.00 94.75 91 ARG A C 1
ATOM 618 O O . ARG A 1 91 ? 4.484 4.907 -0.039 1.00 94.75 91 ARG A O 1
ATOM 625 N N . GLU A 1 92 ? 2.385 4.197 0.305 1.00 95.19 92 GLU A N 1
ATOM 626 C CA . GLU A 1 92 ? 2.324 3.173 -0.732 1.00 95.19 92 GLU A CA 1
ATOM 627 C C . GLU A 1 92 ? 1.023 3.323 -1.522 1.00 95.19 92 GLU A C 1
ATOM 629 O O . GLU A 1 92 ? 0.022 3.819 -1.010 1.00 95.19 92 GLU A O 1
ATOM 634 N N . LEU A 1 93 ? 1.014 2.862 -2.772 1.00 96.00 93 LEU A N 1
ATOM 635 C CA . LEU A 1 93 ? -0.185 2.860 -3.604 1.00 96.00 93 LEU A CA 1
ATOM 636 C C . LEU A 1 93 ? -0.467 1.450 -4.114 1.00 96.00 93 LEU A C 1
ATOM 638 O O . LEU A 1 93 ? 0.311 0.888 -4.884 1.00 96.00 93 LEU A O 1
ATOM 642 N N . ALA A 1 94 ? -1.632 0.916 -3.759 1.00 95.69 94 ALA A N 1
ATOM 643 C CA . ALA A 1 94 ? -2.201 -0.229 -4.455 1.00 95.69 94 ALA A CA 1
ATOM 644 C C . ALA A 1 94 ? -3.055 0.286 -5.620 1.00 95.69 94 ALA A C 1
ATOM 646 O O . ALA A 1 94 ? -4.180 0.731 -5.408 1.00 95.69 94 ALA A O 1
ATOM 647 N N . TRP A 1 95 ? -2.526 0.263 -6.844 1.00 96.94 95 TRP A N 1
ATOM 648 C CA . TRP A 1 95 ? -3.251 0.721 -8.033 1.00 96.94 95 TRP A CA 1
ATOM 649 C C . TRP A 1 95 ? -4.087 -0.397 -8.667 1.00 96.94 95 TRP A C 1
ATOM 651 O O . TRP A 1 95 ? -3.624 -1.529 -8.815 1.00 96.94 95 TRP A O 1
ATOM 661 N N . PHE A 1 96 ? -5.310 -0.072 -9.090 1.00 96.50 96 PHE A N 1
ATOM 662 C CA . PHE A 1 96 ? -6.216 -0.984 -9.785 1.00 96.50 96 PHE A CA 1
ATOM 663 C C . PHE A 1 96 ? -6.212 -0.705 -11.297 1.00 96.50 96 PHE A C 1
ATOM 665 O O . PHE A 1 96 ? -6.757 0.314 -11.748 1.00 96.50 96 PHE A O 1
ATOM 672 N N . PRO A 1 97 ? -5.669 -1.624 -12.122 1.00 91.94 97 PRO A N 1
ATOM 673 C CA . PRO A 1 97 ? -5.467 -1.355 -13.540 1.00 91.94 97 PRO A CA 1
ATOM 674 C C . PRO A 1 97 ? -6.763 -1.128 -14.314 1.00 91.94 97 PRO A C 1
ATOM 676 O O . PRO A 1 97 ? -6.827 -0.240 -15.161 1.00 91.94 97 PRO A O 1
ATOM 679 N N . LYS A 1 98 ? -7.819 -1.902 -14.022 1.00 90.31 98 LYS A N 1
ATOM 680 C CA . LYS A 1 98 ? -9.116 -1.851 -14.731 1.00 90.31 98 LYS A CA 1
ATOM 681 C C . LYS A 1 98 ? -8.968 -1.884 -16.265 1.00 90.31 98 LYS A C 1
ATOM 683 O O . LYS A 1 98 ? -9.651 -1.163 -16.984 1.00 90.31 98 LYS A O 1
ATOM 688 N N . GLY A 1 99 ? -8.034 -2.695 -16.766 1.00 89.81 99 GLY A N 1
ATOM 689 C CA . GLY A 1 99 ? -7.723 -2.797 -18.197 1.00 89.81 99 GLY A CA 1
ATOM 690 C C . GLY A 1 99 ? -6.794 -1.706 -18.747 1.00 89.81 99 GLY A C 1
ATOM 691 O O . GLY A 1 99 ? -6.499 -1.720 -19.938 1.00 89.81 99 GLY A O 1
ATOM 692 N N . ARG A 1 100 ? -6.310 -0.782 -17.908 1.00 89.56 100 ARG A N 1
ATOM 693 C CA . ARG A 1 100 ? -5.270 0.194 -18.263 1.00 89.56 100 ARG A CA 1
ATOM 694 C C . ARG A 1 100 ? -3.883 -0.421 -18.102 1.00 89.56 100 ARG A C 1
ATOM 696 O O . ARG A 1 100 ? -3.652 -1.232 -17.208 1.00 89.56 100 ARG A O 1
ATOM 703 N N . THR A 1 101 ? -2.955 0.015 -18.941 1.00 89.00 101 THR A N 1
ATOM 704 C CA . THR A 1 101 ? -1.529 -0.317 -18.855 1.00 89.00 101 THR A CA 1
ATOM 705 C C . THR A 1 101 ? -0.752 0.858 -18.281 1.00 89.00 101 THR A C 1
ATOM 707 O O . THR A 1 101 ? -1.107 2.009 -18.537 1.00 89.00 101 THR A O 1
ATOM 710 N N . LEU A 1 102 ? 0.318 0.573 -17.543 1.00 90.56 102 LEU A N 1
ATOM 711 C CA . LEU A 1 102 ? 1.234 1.599 -17.054 1.00 90.56 102 LEU A CA 1
ATOM 712 C C . LEU A 1 102 ? 2.368 1.823 -18.050 1.00 90.56 102 LEU A C 1
ATOM 714 O O . LEU A 1 102 ? 2.838 0.880 -18.687 1.00 90.56 102 LEU A O 1
ATOM 718 N N . ALA A 1 103 ? 2.798 3.077 -18.158 1.00 88.31 103 ALA A N 1
ATOM 719 C CA . ALA A 1 103 ? 4.079 3.409 -18.755 1.00 88.31 103 ALA A CA 1
ATOM 720 C C . ALA A 1 103 ? 5.137 3.328 -17.651 1.00 88.31 103 ALA A C 1
ATOM 722 O O . ALA A 1 103 ? 5.030 4.025 -16.640 1.00 88.31 103 ALA A O 1
ATOM 723 N N . ALA A 1 104 ? 6.108 2.444 -17.841 1.00 91.94 104 ALA A N 1
ATOM 724 C CA . ALA A 1 104 ? 7.269 2.317 -16.978 1.00 91.94 104 ALA A CA 1
ATOM 725 C C . ALA A 1 104 ? 8.497 2.834 -17.724 1.00 91.94 104 ALA A C 1
ATOM 727 O O . ALA A 1 104 ? 8.642 2.577 -18.926 1.00 91.94 104 ALA A O 1
ATOM 728 N N . ASP A 1 105 ? 9.367 3.532 -17.007 1.00 92.88 105 ASP A N 1
ATOM 729 C CA . ASP A 1 105 ? 10.696 3.854 -17.505 1.00 92.88 105 ASP A CA 1
ATOM 730 C C . ASP A 1 105 ? 11.565 2.585 -17.562 1.00 92.88 105 ASP A C 1
ATOM 732 O O . ASP A 1 105 ? 11.210 1.547 -16.982 1.00 92.88 105 ASP A O 1
ATOM 736 N N . PRO A 1 106 ? 12.690 2.609 -18.301 1.00 94.19 106 PRO A N 1
ATOM 737 C CA . PRO A 1 106 ? 13.629 1.498 -18.299 1.00 94.19 106 PRO A CA 1
ATOM 738 C C . PRO A 1 106 ? 14.047 1.130 -16.872 1.00 94.19 106 PRO A C 1
ATOM 740 O O . PRO A 1 106 ? 14.332 2.001 -16.055 1.00 94.19 106 PRO A O 1
ATOM 743 N N . ALA A 1 107 ? 14.094 -0.171 -16.589 1.00 93.50 107 ALA A N 1
ATOM 744 C CA . ALA A 1 107 ? 14.515 -0.662 -15.286 1.00 93.50 107 ALA A CA 1
ATOM 745 C C . ALA A 1 107 ? 15.961 -0.235 -14.982 1.00 93.50 107 ALA A C 1
ATOM 747 O O . ALA A 1 107 ? 16.841 -0.391 -15.832 1.00 93.50 107 ALA A O 1
ATOM 748 N N . VAL A 1 108 ? 16.197 0.255 -13.766 1.00 93.06 108 VAL A N 1
ATOM 749 C CA . VAL A 1 108 ? 17.521 0.652 -13.279 1.00 93.06 108 VAL A CA 1
ATOM 750 C C . VAL A 1 108 ? 18.130 -0.520 -12.491 1.00 93.06 108 VAL A C 1
ATOM 752 O O . VAL A 1 108 ? 17.477 -1.041 -11.577 1.00 93.06 108 VAL A O 1
ATOM 755 N N . PRO A 1 109 ? 19.349 -0.978 -12.830 1.00 90.31 109 PRO A N 1
ATOM 756 C CA . PRO A 1 109 ? 20.062 -2.019 -12.088 1.00 90.31 109 PRO A CA 1
ATOM 757 C C . PRO A 1 109 ? 20.418 -1.611 -10.652 1.00 90.31 109 PRO A C 1
ATOM 759 O O . PRO A 1 109 ? 20.650 -0.436 -10.374 1.00 90.31 109 PRO A O 1
ATOM 762 N N . PHE A 1 110 ? 20.493 -2.588 -9.743 1.00 87.06 110 PHE A N 1
ATOM 763 C CA . PHE A 1 110 ? 20.767 -2.371 -8.315 1.00 87.06 110 PHE A CA 1
ATOM 764 C C . PHE A 1 110 ? 21.996 -1.505 -8.029 1.00 87.06 110 PHE A C 1
ATOM 766 O O . PHE A 1 110 ? 21.930 -0.581 -7.223 1.00 87.06 110 PHE A O 1
ATOM 773 N N . ASP A 1 111 ? 23.109 -1.770 -8.704 1.00 86.31 111 ASP A N 1
ATOM 774 C CA . ASP A 1 111 ? 24.372 -1.054 -8.524 1.00 86.31 111 ASP A CA 1
ATOM 775 C C . ASP A 1 111 ? 24.321 0.414 -8.971 1.00 86.31 111 ASP A C 1
ATOM 777 O O . ASP A 1 111 ? 25.150 1.212 -8.528 1.00 86.31 111 ASP A O 1
ATOM 781 N N . GLU A 1 112 ? 23.334 0.787 -9.785 1.00 88.12 112 GLU A N 1
ATOM 782 C CA . GLU A 1 112 ? 23.104 2.165 -10.212 1.00 88.12 112 GLU A CA 1
ATOM 783 C C . GLU A 1 112 ? 22.196 2.931 -9.239 1.00 88.12 112 GLU A C 1
ATOM 785 O O . GLU A 1 112 ? 22.535 4.047 -8.844 1.00 88.12 112 GLU A O 1
ATOM 790 N N . TRP A 1 113 ? 21.063 2.355 -8.814 1.00 88.06 113 TRP A N 1
ATOM 791 C CA . TRP A 1 113 ? 20.103 3.087 -7.971 1.00 88.06 113 TRP A CA 1
ATOM 792 C C . TRP A 1 113 ? 20.386 2.999 -6.470 1.00 88.06 113 TRP A C 1
ATOM 794 O O . TRP A 1 113 ? 19.932 3.858 -5.720 1.00 88.06 113 TRP A O 1
ATOM 804 N N . TRP A 1 114 ? 21.152 2.010 -6.004 1.00 80.81 114 TRP A N 1
ATOM 805 C CA . TRP A 1 114 ? 21.436 1.843 -4.573 1.00 80.81 114 TRP A CA 1
ATOM 806 C C . TRP A 1 114 ? 22.212 3.017 -3.950 1.00 80.81 114 TRP A C 1
ATOM 808 O O . TRP A 1 114 ? 22.108 3.275 -2.750 1.00 80.81 114 TRP A O 1
ATOM 818 N N . TYR A 1 115 ? 23.006 3.721 -4.759 1.00 75.81 115 TYR A N 1
ATOM 819 C CA . TYR A 1 115 ? 23.854 4.837 -4.325 1.00 75.8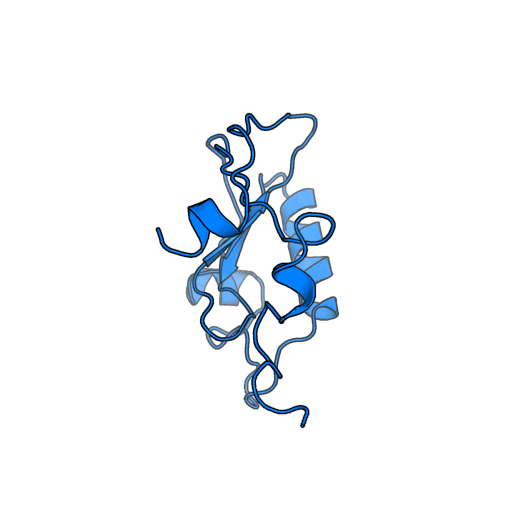1 115 TYR A CA 1
ATOM 820 C C . TYR A 1 115 ? 23.333 6.220 -4.737 1.00 75.81 115 TYR A C 1
ATOM 822 O O . TYR A 1 115 ? 24.026 7.210 -4.483 1.00 75.81 115 TYR A O 1
ATOM 830 N N . ALA A 1 116 ? 22.183 6.274 -5.411 1.00 67.81 116 ALA A N 1
ATOM 831 C CA . ALA A 1 116 ? 21.585 7.511 -5.903 1.00 67.81 116 ALA A CA 1
ATOM 832 C C . ALA A 1 116 ? 21.011 8.388 -4.776 1.00 67.81 116 ALA A C 1
ATOM 834 O O . ALA A 1 116 ? 20.651 7.852 -3.702 1.00 67.81 116 ALA A O 1
#

pLDDT: mean 89.19, std 11.15, range [46.19, 98.38]